Protein AF-A0AAI8TUD0-F1 (afdb_monomer)

Foldseek 3Di:
DVVVVVVVVVVVVVVVVVVVPPCPDPPPWPQDDWDADQQFTWGKTWDDQDPQRKIKMWTWGGDNNDTGIDIDIGHHDDDDDDD

Organism: Mycolicibacterium mageritense (NCBI:txid53462)

Solvent-accessible surface area (backbone atoms only — not comparable to full-atom values): 4904 Å² total; per-residue (Å²): 115,72,68,60,55,54,52,52,53,53,53,58,53,60,58,56,67,58,69,72,63,85,67,73,66,48,99,62,38,51,76,64,51,73,51,70,58,89,33,32,40,33,33,41,29,39,29,54,73,44,97,82,58,26,28,29,38,37,40,33,43,31,53,82,63,48,72,53,74,50,72,45,80,42,74,39,81,78,77,81,77,84,130

Secondary structure (DSSP, 8-state):
-HHHHHHHHHHHHHHHGGGGG-----TT-EEEEEEEETTEEEEEEEEEEPTTS-EEEEEEEEETTEEEEEEEEEPPPPPPPP-

InterPro domains:
  IPR056271 CDGP domain [PF24238] (31-75)

Nearest PDB structures (foldseek):
  8cht-assembly4_D  TM=3.118E-01  e=9.912E-01  Homo sapiens
  3en8-assembly1_A-2  TM=4.219E-01  e=3.297E+00  Paraburkholderia xenovorans LB400
  7wzg-assembly1_A  TM=6.104E-01  e=9.783E+00  Streptomyces sp.
  1y8c-assembly1_A  TM=4.761E-01  e=5.844E+00  Clostridium acetobutylicum ATCC 824
  4r80-assembly2_B  TM=3.870E-01  e=9.783E+00  synthetic construct

Sequence (83 aa):
MKALAAIAASAAVATLGIAGLTAAPPAHADGCGNVVVWGNGGGQCDGPFYPDGSFQRCTTVYVLGFGGTNCYLVPPPAPPLPA

Radius of gyration: 19.34 Å; Cα contacts (8 Å, |Δi|>4): 114; chains: 1; bounding box: 72×26×34 Å

pLDDT: mean 75.38, std 17.87, range [44.84, 93.44]

Structure (mmCIF, N/CA/C/O backbone):
data_AF-A0AAI8TUD0-F1
#
_entry.id   AF-A0AAI8TUD0-F1
#
loop_
_atom_site.group_PDB
_atom_site.id
_atom_site.type_symbol
_atom_site.label_atom_id
_atom_site.label_alt_id
_atom_site.label_comp_id
_atom_site.label_asym_id
_atom_site.label_entity_id
_atom_site.label_seq_id
_atom_site.pdbx_PDB_ins_code
_atom_site.Cartn_x
_atom_site.Cartn_y
_atom_site.Cartn_z
_atom_site.occupancy
_atom_site.B_iso_or_equiv
_atom_site.auth_seq_id
_atom_site.auth_comp_id
_atom_site.auth_asym_id
_atom_site.auth_atom_id
_atom_site.pdbx_PDB_model_num
ATOM 1 N N . MET A 1 1 ? 39.850 13.521 -16.971 1.00 49.03 1 MET A N 1
ATOM 2 C CA . MET A 1 1 ? 39.207 14.325 -15.901 1.00 49.03 1 MET A CA 1
ATOM 3 C C . MET A 1 1 ? 37.740 14.670 -16.187 1.00 49.03 1 MET A C 1
ATOM 5 O O . MET A 1 1 ? 36.933 14.527 -15.286 1.00 49.03 1 MET A O 1
ATOM 9 N N . LYS A 1 2 ? 37.348 15.035 -17.421 1.00 50.06 2 LYS A N 1
ATOM 10 C CA . LYS A 1 2 ? 35.938 15.330 -17.778 1.00 50.06 2 LYS A CA 1
ATOM 11 C C . LYS A 1 2 ? 34.968 14.140 -17.644 1.00 50.06 2 LYS A C 1
ATOM 13 O O . LYS A 1 2 ? 33.842 14.321 -17.201 1.00 50.06 2 LYS A O 1
ATOM 18 N N . ALA A 1 3 ? 35.418 12.927 -17.974 1.00 52.12 3 ALA A N 1
ATOM 19 C CA . ALA A 1 3 ? 34.594 11.715 -17.882 1.00 52.12 3 ALA A CA 1
ATOM 20 C C . ALA A 1 3 ? 34.243 11.325 -16.432 1.00 52.12 3 ALA A C 1
ATOM 22 O O . ALA A 1 3 ? 33.143 10.856 -16.170 1.00 52.12 3 ALA A O 1
ATOM 23 N N . LEU A 1 4 ? 35.143 11.591 -15.478 1.00 54.03 4 LEU A N 1
ATOM 24 C CA . LEU A 1 4 ? 34.906 11.331 -14.052 1.00 54.03 4 LEU A CA 1
ATOM 25 C C . LEU A 1 4 ? 33.813 12.249 -13.485 1.00 54.03 4 LEU A C 1
ATOM 27 O O . LEU A 1 4 ? 33.001 11.807 -12.680 1.00 54.03 4 LEU A O 1
ATOM 31 N N . ALA A 1 5 ? 33.746 13.498 -13.959 1.00 55.47 5 ALA A N 1
ATOM 32 C CA . ALA A 1 5 ? 32.697 14.441 -13.577 1.00 55.47 5 ALA A CA 1
ATOM 33 C C . ALA A 1 5 ? 31.316 14.034 -14.125 1.00 55.47 5 ALA A C 1
ATOM 35 O O . ALA A 1 5 ? 30.316 14.190 -13.433 1.00 55.47 5 ALA A O 1
ATOM 36 N N . ALA A 1 6 ? 31.261 13.460 -15.332 1.00 54.12 6 ALA A N 1
ATOM 37 C CA . ALA A 1 6 ? 30.018 12.950 -15.913 1.00 54.12 6 ALA A CA 1
ATOM 38 C C . ALA A 1 6 ? 29.489 11.714 -15.160 1.00 54.12 6 ALA A C 1
ATOM 40 O O . ALA A 1 6 ? 28.293 11.627 -14.895 1.00 54.12 6 ALA A O 1
ATOM 41 N N . ILE A 1 7 ? 30.382 10.807 -14.746 1.00 59.00 7 ILE A N 1
ATOM 42 C CA . ILE A 1 7 ? 30.023 9.621 -13.950 1.00 59.00 7 ILE A CA 1
ATOM 43 C C . ILE A 1 7 ? 29.541 10.030 -12.549 1.00 59.00 7 ILE A C 1
ATOM 45 O O . ILE A 1 7 ? 28.516 9.534 -12.078 1.00 59.00 7 ILE A O 1
ATOM 49 N N . ALA A 1 8 ? 30.223 10.986 -11.908 1.00 55.00 8 ALA A N 1
ATOM 50 C CA . ALA A 1 8 ? 29.802 11.539 -10.621 1.00 55.00 8 ALA A CA 1
ATOM 51 C C . ALA A 1 8 ? 28.436 12.247 -10.707 1.00 55.00 8 ALA A C 1
ATOM 53 O O . ALA A 1 8 ? 27.606 12.088 -9.814 1.00 55.00 8 ALA A O 1
ATOM 54 N N . ALA A 1 9 ? 28.165 12.959 -11.807 1.00 54.00 9 ALA A N 1
ATOM 55 C CA . ALA A 1 9 ? 26.869 13.591 -12.046 1.00 54.00 9 ALA A CA 1
ATOM 56 C C . ALA A 1 9 ? 25.743 12.558 -12.235 1.00 54.00 9 ALA A C 1
ATOM 58 O O . ALA A 1 9 ? 24.667 12.723 -11.667 1.00 54.00 9 ALA A O 1
ATOM 59 N N . SER A 1 10 ? 25.987 11.455 -12.955 1.00 53.28 10 SER A N 1
ATOM 60 C CA . SER A 1 10 ? 24.996 10.376 -13.096 1.00 53.28 10 SER A CA 1
ATOM 61 C C . SER A 1 10 ? 24.747 9.605 -11.794 1.00 53.28 10 SER A C 1
ATOM 63 O O . SER A 1 10 ? 23.610 9.230 -11.514 1.00 53.28 10 SER A O 1
ATOM 65 N N . ALA A 1 11 ? 25.775 9.419 -10.961 1.00 51.34 11 ALA A N 1
ATOM 66 C CA . ALA A 1 11 ? 25.631 8.771 -9.658 1.00 51.34 11 ALA A CA 1
ATOM 67 C C . ALA A 1 11 ? 24.824 9.632 -8.668 1.00 51.34 11 ALA A C 1
ATOM 69 O O . ALA A 1 11 ? 24.026 9.095 -7.904 1.00 51.34 11 ALA A O 1
ATOM 70 N N . ALA A 1 12 ? 24.970 10.960 -8.723 1.00 48.75 12 ALA A N 1
ATOM 71 C CA . ALA A 1 12 ? 24.199 11.889 -7.894 1.00 48.75 12 ALA A CA 1
ATOM 72 C C . ALA A 1 12 ? 22.707 11.963 -8.281 1.00 48.75 12 ALA A C 1
ATOM 74 O O . ALA A 1 12 ? 21.862 12.233 -7.432 1.00 48.75 12 ALA A O 1
ATOM 75 N N . VAL A 1 13 ? 22.357 11.693 -9.544 1.00 51.91 13 VAL A N 1
ATOM 76 C CA . VAL A 1 13 ? 20.949 11.597 -9.975 1.00 51.91 13 VAL A CA 1
ATOM 77 C C . VAL A 1 13 ? 20.340 10.247 -9.586 1.00 51.91 13 VAL A C 1
ATOM 79 O O . VAL A 1 13 ? 19.177 10.190 -9.193 1.00 51.91 13 VAL A O 1
ATOM 82 N N . ALA A 1 14 ? 21.125 9.165 -9.608 1.00 50.62 14 ALA A N 1
ATOM 83 C CA . ALA A 1 14 ? 20.661 7.849 -9.167 1.00 50.62 14 ALA A CA 1
ATOM 84 C C . ALA A 1 14 ? 20.304 7.814 -7.666 1.00 50.62 14 ALA A C 1
ATOM 86 O O . ALA A 1 14 ? 19.368 7.119 -7.277 1.00 50.62 14 ALA A O 1
ATOM 87 N N . THR A 1 15 ? 20.985 8.598 -6.822 1.00 48.25 15 THR A N 1
ATOM 88 C CA . THR A 1 15 ? 20.668 8.694 -5.386 1.00 48.25 15 THR A CA 1
ATOM 89 C C . THR A 1 15 ? 19.457 9.579 -5.082 1.00 48.25 15 THR A C 1
ATOM 91 O O . THR A 1 15 ? 18.804 9.366 -4.064 1.00 48.25 15 THR A O 1
ATOM 94 N N . LEU A 1 16 ? 19.074 10.504 -5.971 1.00 49.75 16 LEU A N 1
ATOM 95 C CA . LEU A 1 16 ? 17.811 11.250 -5.855 1.00 49.75 16 LEU A CA 1
ATOM 96 C C . LEU A 1 16 ? 16.579 10.374 -6.132 1.00 49.75 16 LEU A C 1
ATOM 98 O O . LEU A 1 16 ? 15.491 10.698 -5.666 1.00 49.75 16 LEU A O 1
ATOM 102 N N . GLY A 1 17 ? 16.736 9.224 -6.798 1.00 45.78 17 GLY A N 1
ATOM 103 C CA . GLY A 1 17 ? 15.675 8.213 -6.913 1.00 45.78 17 GLY A CA 1
ATOM 104 C C . GLY A 1 17 ? 15.286 7.568 -5.574 1.00 45.78 17 GLY A C 1
ATOM 105 O O . GLY A 1 17 ? 14.222 6.968 -5.461 1.00 45.78 17 GLY A O 1
ATOM 106 N N . ILE A 1 18 ? 16.113 7.738 -4.537 1.00 48.81 18 ILE A N 1
ATOM 107 C CA . ILE A 1 18 ? 15.831 7.307 -3.162 1.00 48.81 18 ILE A CA 1
ATOM 108 C C . ILE A 1 18 ? 14.959 8.358 -2.435 1.00 48.81 18 ILE A C 1
ATOM 110 O O . ILE A 1 18 ? 14.380 8.081 -1.392 1.00 48.81 18 ILE A O 1
ATOM 114 N N . ALA A 1 19 ? 14.735 9.549 -3.007 1.00 44.84 19 ALA A N 1
ATOM 115 C CA . ALA A 1 19 ? 13.780 10.524 -2.464 1.00 44.84 19 ALA A CA 1
ATOM 116 C C . ALA A 1 19 ? 12.303 10.073 -2.566 1.00 44.84 19 ALA A C 1
ATOM 118 O O . ALA A 1 19 ? 11.409 10.803 -2.154 1.00 44.84 19 ALA A O 1
ATOM 119 N N . GLY A 1 20 ? 12.036 8.854 -3.052 1.00 45.78 20 GLY A N 1
ATOM 120 C CA . GLY A 1 20 ? 10.744 8.176 -2.913 1.00 45.78 20 GLY A CA 1
ATOM 121 C C . GLY A 1 20 ? 10.437 7.654 -1.499 1.00 45.78 20 GLY A C 1
ATOM 122 O O . GLY A 1 20 ? 9.406 7.020 -1.307 1.00 45.78 20 GLY A O 1
ATOM 123 N N . LEU A 1 21 ? 11.291 7.904 -0.497 1.00 46.44 21 LEU A N 1
ATOM 124 C CA . LEU A 1 21 ? 11.038 7.515 0.900 1.00 46.44 21 LEU A CA 1
ATOM 125 C C . LEU A 1 21 ? 9.971 8.353 1.632 1.00 46.44 21 LEU A C 1
ATOM 127 O O . LEU A 1 21 ? 9.668 8.060 2.787 1.00 46.44 21 LEU A O 1
ATOM 131 N N . THR A 1 22 ? 9.346 9.357 1.013 1.00 49.12 22 THR A N 1
ATOM 132 C CA . THR A 1 22 ? 8.274 10.132 1.669 1.00 49.12 22 THR A CA 1
ATOM 133 C C . THR A 1 22 ? 6.888 9.561 1.389 1.00 49.12 22 THR A C 1
ATOM 135 O O . THR A 1 22 ? 6.000 10.237 0.882 1.00 49.12 22 THR A O 1
ATOM 138 N N . ALA A 1 23 ? 6.711 8.300 1.746 1.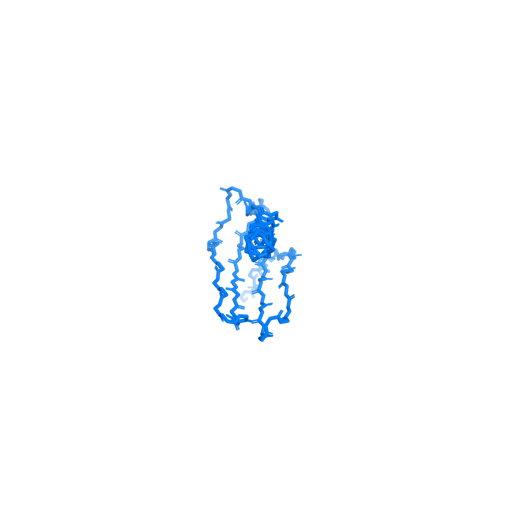00 52.25 23 ALA A N 1
ATOM 139 C CA . ALA A 1 23 ? 5.445 7.763 2.213 1.00 52.25 23 ALA A CA 1
ATOM 140 C C . ALA A 1 23 ? 5.814 6.574 3.092 1.00 52.25 23 ALA A C 1
ATOM 142 O O . ALA A 1 23 ? 5.598 5.428 2.710 1.00 52.25 23 ALA A O 1
ATOM 143 N N . ALA A 1 24 ? 6.475 6.838 4.229 1.00 48.78 24 ALA A N 1
ATOM 144 C CA . ALA A 1 24 ? 6.549 5.835 5.281 1.00 48.78 24 ALA A CA 1
ATOM 145 C C . ALA A 1 24 ? 5.099 5.406 5.527 1.00 48.78 24 ALA A C 1
ATOM 147 O O . ALA A 1 24 ? 4.291 6.260 5.915 1.00 48.78 24 ALA A O 1
ATOM 148 N N . PRO A 1 25 ? 4.730 4.151 5.214 1.00 54.09 25 PRO A N 1
ATOM 149 C CA . PRO A 1 25 ? 3.393 3.705 5.510 1.00 54.09 25 PRO A CA 1
ATOM 150 C C . PRO A 1 25 ? 3.159 3.905 7.003 1.00 54.09 25 PRO A C 1
ATOM 152 O O . PRO A 1 25 ? 4.125 3.847 7.778 1.00 54.09 25 PRO A O 1
ATOM 155 N N . PRO A 1 26 ? 1.917 4.165 7.430 1.00 56.75 26 PRO A N 1
ATOM 156 C CA . PRO A 1 26 ? 1.627 4.206 8.851 1.00 56.75 26 PRO A CA 1
ATOM 157 C C . PRO A 1 26 ? 2.233 2.955 9.495 1.00 56.75 26 PRO A C 1
ATOM 159 O O . PRO A 1 26 ? 2.162 1.873 8.920 1.00 56.75 26 PRO A O 1
ATOM 162 N N . ALA A 1 27 ? 2.860 3.088 10.666 1.00 53.78 27 ALA A N 1
ATOM 163 C CA . ALA A 1 27 ? 3.569 1.990 11.344 1.00 53.78 27 ALA A CA 1
ATOM 164 C C . ALA A 1 27 ? 2.673 0.764 11.676 1.00 53.78 27 ALA A C 1
ATOM 166 O O . ALA A 1 27 ? 3.155 -0.232 12.205 1.00 53.78 27 ALA A O 1
ATOM 167 N N . HIS A 1 28 ? 1.385 0.844 11.324 1.00 58.34 28 HIS A N 1
ATOM 168 C CA . HIS A 1 28 ? 0.349 -0.183 11.352 1.00 58.34 28 HIS A CA 1
ATOM 169 C C . HIS A 1 28 ? -0.357 -0.292 9.989 1.00 58.34 28 HIS A C 1
ATOM 171 O O . HIS A 1 28 ? -1.584 -0.229 9.914 1.00 58.34 28 HIS A O 1
ATOM 177 N N . ALA A 1 29 ? 0.414 -0.352 8.905 1.00 64.88 29 ALA A N 1
ATOM 178 C CA . ALA A 1 29 ? -0.127 -0.591 7.580 1.00 64.88 29 ALA A CA 1
ATOM 179 C C . ALA A 1 29 ? -0.092 -2.092 7.270 1.00 64.88 29 ALA A C 1
ATOM 181 O O . ALA A 1 29 ? 0.986 -2.678 7.138 1.00 64.88 29 ALA A O 1
ATOM 182 N N . ASP A 1 30 ? -1.263 -2.707 7.158 1.00 71.19 30 ASP A N 1
ATOM 183 C CA . ASP A 1 30 ? -1.401 -4.077 6.686 1.00 71.19 30 ASP A CA 1
ATOM 184 C C . ASP A 1 30 ? -1.236 -4.140 5.165 1.00 71.19 30 ASP A C 1
ATOM 186 O O . ASP A 1 30 ? -1.587 -3.224 4.415 1.00 71.19 30 ASP A O 1
ATOM 190 N N . GLY A 1 31 ? -0.659 -5.251 4.703 1.00 72.31 31 GLY A N 1
ATOM 191 C CA . GLY A 1 31 ? -0.520 -5.539 3.276 1.00 72.31 31 GLY A CA 1
ATOM 192 C C . GLY A 1 31 ? 0.430 -4.611 2.518 1.00 72.31 31 GLY A C 1
ATOM 193 O O . GLY A 1 31 ? 0.402 -4.619 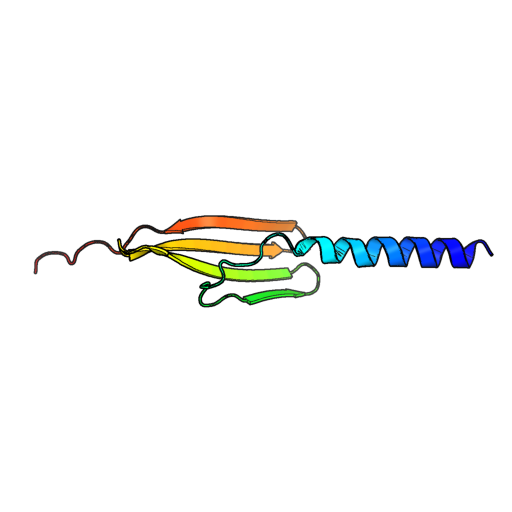1.291 1.00 72.31 31 GLY A O 1
ATOM 194 N N . CYS A 1 32 ? 1.276 -3.838 3.207 1.00 81.69 32 CYS A N 1
ATOM 195 C CA . CYS A 1 32 ? 2.151 -2.877 2.548 1.00 81.69 32 CYS A CA 1
ATOM 196 C C . CYS A 1 32 ? 3.243 -3.528 1.700 1.00 81.69 32 CYS A C 1
ATOM 198 O O . CYS A 1 32 ? 4.273 -3.982 2.201 1.00 81.69 32 CYS A O 1
ATOM 200 N N . GLY A 1 33 ? 3.048 -3.482 0.387 1.00 81.44 33 GLY A N 1
ATOM 201 C CA . GLY A 1 33 ? 4.043 -3.888 -0.591 1.00 81.44 33 GLY A CA 1
ATOM 202 C C . GLY A 1 33 ? 3.838 -3.141 -1.896 1.00 81.44 33 GLY A C 1
ATOM 203 O O . GLY A 1 33 ? 2.728 -3.091 -2.412 1.00 81.44 33 GLY A O 1
ATOM 204 N N . ASN A 1 34 ? 4.916 -2.570 -2.432 1.00 84.56 34 ASN A N 1
ATOM 205 C CA . ASN A 1 34 ? 4.933 -1.956 -3.754 1.00 84.56 34 ASN A CA 1
ATOM 206 C C . ASN A 1 34 ? 6.121 -2.506 -4.535 1.00 84.56 34 ASN A C 1
ATOM 208 O O . ASN A 1 34 ? 7.247 -2.515 -4.038 1.00 84.56 34 ASN A O 1
ATOM 212 N N . VAL A 1 35 ? 5.876 -2.939 -5.767 1.00 86.69 35 VAL A N 1
ATOM 213 C CA . VAL A 1 35 ? 6.927 -3.366 -6.689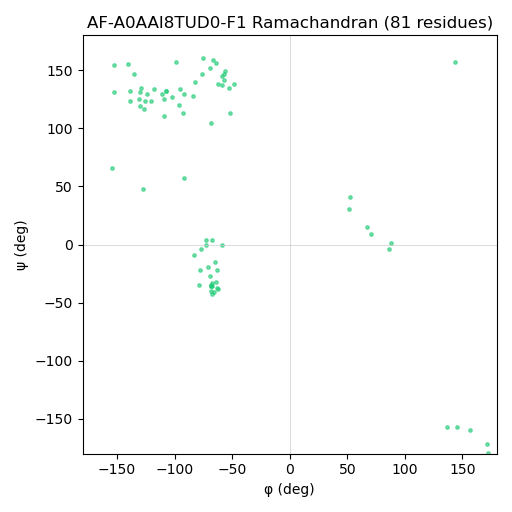 1.00 86.69 35 VAL A CA 1
ATOM 214 C C . VAL A 1 35 ? 6.718 -2.684 -8.029 1.00 86.69 35 VAL A C 1
ATOM 216 O O . VAL A 1 35 ? 5.645 -2.766 -8.618 1.00 86.69 35 VAL A O 1
ATOM 219 N N . VAL A 1 36 ? 7.750 -1.997 -8.510 1.00 87.62 36 VAL A N 1
ATOM 220 C CA . VAL A 1 36 ? 7.751 -1.357 -9.827 1.00 87.62 36 VAL A CA 1
ATOM 221 C C . VAL A 1 36 ? 8.986 -1.838 -10.571 1.00 87.62 36 VAL A C 1
ATOM 223 O O . VAL A 1 36 ? 10.113 -1.593 -10.149 1.00 87.62 36 VAL A O 1
ATOM 226 N N . VAL A 1 37 ? 8.771 -2.537 -11.681 1.00 88.31 37 VAL A N 1
ATOM 227 C CA . VAL A 1 37 ? 9.826 -3.086 -12.535 1.00 88.31 37 VAL A CA 1
ATOM 228 C C . VAL A 1 37 ? 9.666 -2.479 -13.918 1.00 88.31 37 VAL A C 1
ATOM 230 O O . VAL A 1 37 ? 8.598 -2.566 -14.518 1.00 88.31 37 VAL 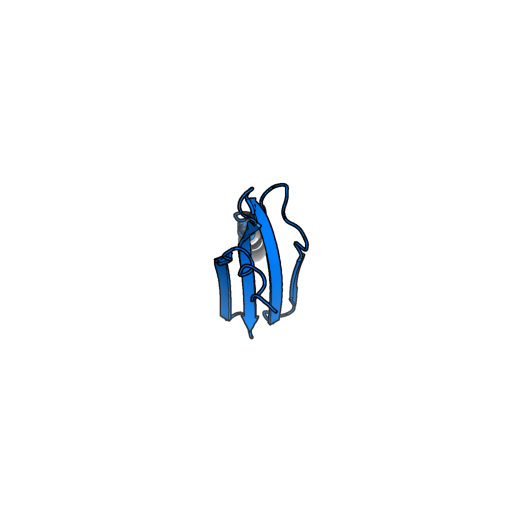A O 1
ATOM 233 N N . TRP A 1 38 ? 10.719 -1.832 -14.428 1.00 89.44 38 TRP A N 1
ATOM 234 C CA . TRP A 1 38 ? 10.682 -1.169 -15.741 1.00 89.44 38 TRP A CA 1
ATOM 235 C C . TRP A 1 38 ? 9.493 -0.200 -15.902 1.00 89.44 38 TRP A C 1
ATOM 237 O O . TRP A 1 38 ? 8.825 -0.168 -16.933 1.00 89.44 38 TRP A O 1
ATOM 247 N N . GLY A 1 39 ? 9.188 0.564 -14.848 1.00 87.19 39 GLY A N 1
ATOM 248 C CA . GLY A 1 39 ? 8.082 1.526 -14.845 1.00 87.19 39 GLY A CA 1
ATOM 249 C C . GLY A 1 39 ? 6.685 0.896 -14.841 1.00 87.19 39 GLY A C 1
ATOM 250 O O . GLY A 1 39 ? 5.706 1.615 -15.009 1.00 87.19 39 GLY A O 1
ATOM 251 N N . ASN A 1 40 ? 6.576 -0.420 -14.659 1.00 88.75 40 ASN A N 1
ATOM 252 C CA . ASN A 1 40 ? 5.305 -1.122 -14.554 1.00 88.75 40 ASN A CA 1
ATOM 253 C C . ASN A 1 40 ? 5.184 -1.787 -13.189 1.00 88.75 40 ASN A C 1
ATOM 255 O O . ASN A 1 40 ? 6.112 -2.443 -12.717 1.00 88.75 40 ASN A O 1
ATOM 259 N N . GLY A 1 41 ? 4.027 -1.623 -12.566 1.00 90.94 41 GLY A N 1
ATOM 260 C CA . GLY A 1 41 ? 3.722 -2.243 -11.290 1.00 90.94 41 GLY A CA 1
ATOM 261 C C . GLY A 1 41 ? 3.040 -1.271 -10.350 1.00 90.94 41 GLY A C 1
ATOM 262 O O . GLY A 1 41 ? 2.411 -0.303 -10.770 1.00 90.94 41 GLY A O 1
ATOM 263 N N . GLY A 1 42 ? 3.135 -1.550 -9.066 1.00 91.75 42 GLY A N 1
ATOM 264 C CA . GLY A 1 42 ? 2.367 -0.848 -8.067 1.00 91.75 42 GLY A CA 1
ATOM 265 C C . GLY A 1 42 ? 2.201 -1.682 -6.818 1.00 91.75 42 GLY A C 1
ATOM 266 O O . GLY A 1 42 ? 2.958 -2.624 -6.565 1.00 91.75 42 GLY A O 1
ATOM 267 N N . GLY A 1 43 ? 1.196 -1.315 -6.046 1.00 91.06 43 GLY A N 1
ATOM 268 C CA . GLY A 1 43 ? 0.922 -1.952 -4.782 1.00 91.06 43 GLY A CA 1
ATOM 269 C C . GLY A 1 43 ? -0.154 -1.240 -3.994 1.00 91.06 43 GLY A C 1
ATOM 270 O O . GLY A 1 43 ? -0.745 -0.250 -4.435 1.00 91.06 43 GLY A O 1
ATOM 271 N N . GLN A 1 44 ? -0.414 -1.800 -2.826 1.00 90.75 44 GLN A N 1
ATOM 272 C CA . GLN A 1 44 ? -1.453 -1.359 -1.918 1.00 90.75 44 GLN A CA 1
ATOM 273 C C . GLN A 1 44 ? -0.877 -1.318 -0.511 1.00 90.75 44 GLN A C 1
ATOM 275 O O . GLN A 1 44 ? -0.025 -2.128 -0.154 1.00 90.75 44 GLN A O 1
ATOM 280 N N . CYS A 1 45 ? -1.361 -0.369 0.271 1.00 89.88 45 CYS A N 1
ATOM 281 C CA . CYS A 1 45 ? -1.102 -0.250 1.691 1.00 89.88 45 CYS A CA 1
ATOM 282 C C . CYS A 1 45 ? -2.412 0.136 2.376 1.00 89.88 45 CYS A C 1
ATOM 284 O O . CYS A 1 45 ? -2.987 1.166 2.019 1.00 89.88 45 CYS A O 1
ATOM 286 N N . ASP A 1 46 ? -2.860 -0.661 3.344 1.00 91.19 46 ASP A N 1
ATOM 287 C CA . ASP A 1 46 ? -4.064 -0.387 4.128 1.00 91.19 46 ASP A CA 1
ATOM 288 C C . ASP A 1 46 ? -3.668 -0.001 5.554 1.00 91.19 46 ASP A C 1
ATOM 290 O O . ASP A 1 46 ? -2.942 -0.723 6.222 1.00 91.19 46 ASP A O 1
ATOM 294 N N . GLY A 1 47 ? -4.119 1.151 6.027 1.00 87.12 47 GLY A N 1
ATOM 295 C CA . GLY A 1 47 ? -3.836 1.694 7.349 1.00 87.12 47 GLY A CA 1
ATOM 296 C C . GLY A 1 47 ? -3.689 3.222 7.310 1.00 87.12 47 GLY A C 1
ATOM 297 O O . GLY A 1 47 ? -3.358 3.770 6.257 1.00 87.12 47 GLY A O 1
ATOM 298 N N . PRO A 1 48 ? -3.887 3.930 8.440 1.00 87.94 48 PRO A N 1
ATOM 299 C CA . PRO A 1 48 ? -4.294 3.400 9.744 1.00 87.94 48 PRO A CA 1
ATOM 300 C C . PRO A 1 48 ? -5.745 2.899 9.747 1.00 87.94 48 PRO A C 1
ATOM 302 O O . PRO A 1 48 ? -6.579 3.388 8.985 1.00 87.94 48 PRO A O 1
ATOM 305 N N . PHE A 1 49 ? -6.027 1.928 10.617 1.00 87.44 49 PHE A N 1
ATOM 306 C CA . PHE A 1 49 ? -7.376 1.428 10.887 1.00 87.44 49 PHE A CA 1
ATOM 307 C C . PHE A 1 49 ? -7.985 2.201 12.057 1.00 87.44 49 PHE A C 1
ATOM 309 O O . PHE A 1 49 ? -7.358 2.346 13.108 1.00 87.44 49 PHE A O 1
ATOM 316 N N . TYR A 1 50 ? -9.200 2.705 11.875 1.00 88.69 50 TYR A N 1
ATOM 317 C CA . TYR A 1 50 ? -9.906 3.513 12.860 1.00 88.69 50 TYR A CA 1
ATOM 318 C C . TYR A 1 50 ? -10.925 2.670 13.650 1.00 88.69 50 TYR A C 1
ATOM 320 O O . TYR A 1 50 ? -11.391 1.636 13.163 1.00 88.69 50 TYR A O 1
ATOM 328 N N . PRO A 1 51 ? -11.316 3.098 14.869 1.00 89.06 51 PRO A N 1
ATOM 329 C CA . PRO A 1 51 ? -12.258 2.350 15.710 1.00 89.06 51 PRO A CA 1
ATOM 330 C C . PRO A 1 51 ? -13.664 2.184 15.120 1.00 89.06 51 PRO A C 1
ATOM 332 O O . PRO A 1 51 ? -14.394 1.288 15.532 1.00 89.06 51 PRO A O 1
ATOM 335 N N . ASP A 1 52 ? -14.056 3.046 14.182 1.00 88.31 52 ASP A N 1
ATOM 336 C CA . ASP A 1 52 ? -15.333 2.959 13.470 1.00 88.31 52 ASP A CA 1
ATOM 337 C C . ASP A 1 52 ? -15.331 1.883 12.369 1.00 88.31 52 ASP A C 1
ATOM 339 O O . ASP A 1 52 ? -16.367 1.639 11.758 1.00 88.31 52 ASP A O 1
ATO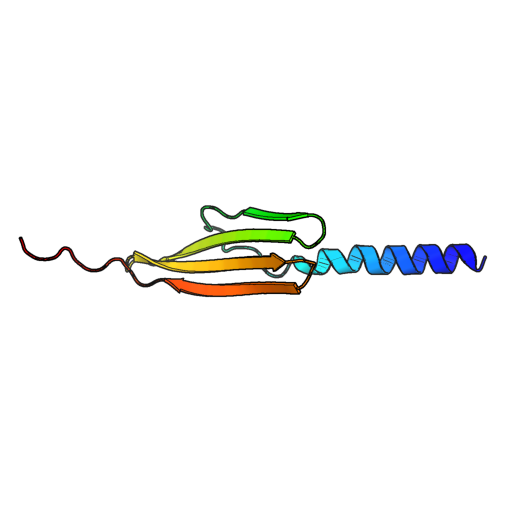M 343 N N . GLY A 1 53 ? -14.188 1.228 12.129 1.00 88.38 53 GLY A N 1
ATOM 344 C CA . GLY A 1 53 ? -13.990 0.235 11.074 1.00 88.38 53 GLY A CA 1
ATOM 345 C C . GLY A 1 53 ? -13.568 0.835 9.731 1.00 88.38 53 GLY A C 1
ATOM 346 O O . GLY A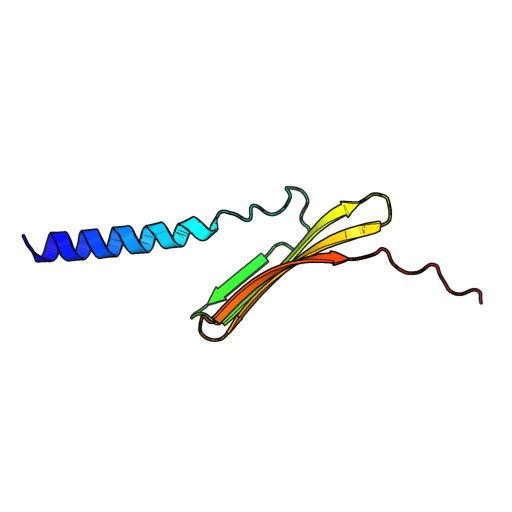 1 53 ? -13.395 0.087 8.768 1.00 88.38 53 GLY A O 1
ATOM 347 N N . SER A 1 54 ? -13.401 2.159 9.645 1.00 91.12 54 SER A N 1
ATOM 348 C CA . SER A 1 54 ? -12.803 2.803 8.476 1.00 91.12 54 SER A CA 1
ATOM 349 C C . SER A 1 54 ? -11.287 2.605 8.458 1.00 91.12 54 SER A C 1
ATOM 351 O O . SER A 1 54 ? -10.657 2.315 9.478 1.00 91.12 54 SER A O 1
ATOM 353 N N . PHE A 1 55 ? -10.672 2.767 7.290 1.00 91.56 55 PHE A N 1
ATOM 354 C CA . PHE A 1 55 ? -9.216 2.761 7.164 1.00 91.56 55 PHE A CA 1
ATOM 355 C C . PHE A 1 55 ? -8.757 3.587 5.977 1.00 91.56 55 PHE A C 1
ATOM 357 O O . PHE A 1 55 ? -9.488 3.766 5.005 1.00 91.56 55 PHE A O 1
ATOM 364 N N . GLN A 1 56 ? -7.533 4.096 6.036 1.00 91.94 56 GLN A N 1
ATOM 365 C CA . GLN A 1 56 ? -6.921 4.724 4.870 1.00 91.94 56 GLN A CA 1
ATOM 366 C C . GLN A 1 56 ? -6.323 3.655 3.952 1.00 91.94 56 GLN A C 1
ATOM 368 O O . GLN A 1 56 ? -5.722 2.696 4.416 1.00 91.94 56 GL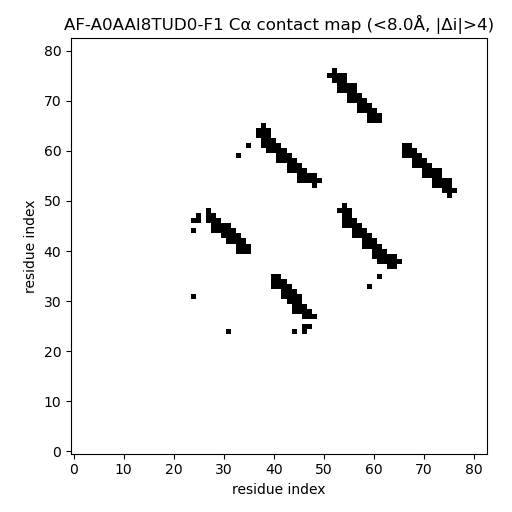N A O 1
ATOM 373 N N . ARG A 1 57 ? -6.478 3.825 2.642 1.00 91.94 57 ARG A N 1
ATOM 374 C CA . ARG A 1 57 ? -5.896 2.952 1.627 1.00 91.94 57 ARG A CA 1
ATOM 375 C C . ARG A 1 57 ? -5.087 3.757 0.632 1.00 91.94 57 ARG A C 1
ATOM 377 O O . ARG A 1 57 ? -5.616 4.675 0.010 1.00 91.94 57 ARG A O 1
ATOM 384 N N . CYS A 1 58 ? -3.819 3.398 0.484 1.00 91.94 58 CYS A N 1
ATOM 385 C CA . CYS A 1 58 ? -2.888 4.004 -0.455 1.00 91.94 58 CYS A CA 1
ATOM 386 C C . CYS A 1 58 ? -2.576 3.029 -1.590 1.00 91.94 58 CYS A C 1
ATOM 388 O O . CYS A 1 58 ? -1.881 2.035 -1.385 1.00 91.94 58 CYS A O 1
ATOM 390 N N . THR A 1 59 ? -3.059 3.343 -2.792 1.00 92.69 59 THR A N 1
ATOM 391 C CA . THR A 1 59 ? -2.807 2.562 -4.006 1.00 92.69 59 THR A CA 1
ATOM 392 C C . THR A 1 59 ? -1.749 3.252 -4.853 1.00 92.69 59 THR A C 1
ATOM 394 O O . THR A 1 59 ? -1.907 4.420 -5.209 1.00 92.69 59 THR A O 1
ATOM 397 N N . THR A 1 60 ? -0.698 2.525 -5.217 1.00 92.31 60 THR A N 1
ATOM 398 C CA . THR A 1 60 ? 0.311 2.971 -6.182 1.00 92.31 60 THR A CA 1
ATOM 399 C C . THR A 1 60 ? 0.129 2.212 -7.478 1.00 92.31 60 THR A C 1
ATOM 401 O O . THR A 1 60 ? 0.032 0.987 -7.459 1.00 92.31 60 THR A O 1
ATOM 404 N N . VAL A 1 61 ? 0.123 2.918 -8.604 1.00 93.44 61 VAL A N 1
ATOM 405 C CA . VAL A 1 61 ? 0.114 2.299 -9.933 1.00 93.44 61 VAL A CA 1
ATOM 406 C C . VAL A 1 61 ? 1.053 3.066 -10.844 1.00 93.44 61 VAL A C 1
ATOM 408 O O . VAL A 1 61 ? 0.969 4.288 -10.925 1.00 93.44 61 VAL A O 1
ATOM 411 N N . TYR A 1 62 ? 1.901 2.332 -11.555 1.00 93.44 62 TYR A N 1
ATOM 412 C CA . TYR A 1 62 ? 2.727 2.822 -12.646 1.00 93.44 62 TYR A CA 1
ATOM 413 C C . TYR A 1 62 ? 2.550 1.932 -13.875 1.00 93.44 62 TYR A C 1
ATOM 415 O O . TYR A 1 62 ? 2.584 0.703 -13.782 1.00 93.44 62 TYR A O 1
ATOM 423 N N . VAL A 1 63 ? 2.393 2.567 -15.034 1.00 91.25 63 VAL A N 1
ATOM 424 C CA . VAL A 1 63 ? 2.364 1.927 -16.349 1.00 91.25 63 VAL A CA 1
ATOM 425 C C . VAL A 1 63 ? 3.330 2.678 -17.253 1.00 91.25 63 VAL A C 1
ATOM 427 O O . VAL A 1 63 ? 3.169 3.877 -17.479 1.00 91.25 63 VAL A O 1
ATOM 430 N N . LEU A 1 64 ? 4.355 1.986 -17.755 1.00 93.25 64 LEU A N 1
ATOM 431 C CA . LEU A 1 64 ? 5.428 2.577 -18.572 1.00 93.25 64 LEU A CA 1
ATOM 432 C C . LEU A 1 64 ? 6.087 3.823 -17.936 1.00 93.25 64 LEU A C 1
ATOM 434 O O . LEU A 1 64 ? 6.540 4.724 -18.635 1.00 93.25 64 LEU A O 1
ATOM 438 N N . GLY A 1 65 ? 6.131 3.885 -16.605 1.00 87.06 65 GLY A N 1
ATOM 439 C CA . GLY A 1 65 ? 6.680 5.007 -15.840 1.00 87.06 65 GLY A CA 1
ATOM 440 C C . GLY A 1 65 ? 5.693 6.146 -15.571 1.00 87.06 65 GLY A C 1
ATOM 441 O O . GLY A 1 65 ? 6.032 7.061 -14.827 1.00 87.06 65 GLY A O 1
ATOM 442 N N . PHE A 1 66 ? 4.471 6.087 -16.104 1.00 90.00 66 PHE A N 1
ATOM 443 C CA . PHE A 1 66 ? 3.407 7.045 -15.808 1.00 90.00 66 PHE A CA 1
ATOM 444 C C . PHE A 1 66 ? 2.501 6.519 -14.703 1.00 90.00 66 PHE A C 1
ATOM 446 O O . PHE A 1 66 ? 2.069 5.368 -14.742 1.00 90.00 66 PHE A O 1
ATOM 453 N N . GLY A 1 67 ? 2.191 7.367 -13.727 1.00 91.12 67 GLY A N 1
ATOM 454 C CA . GLY A 1 67 ? 1.310 7.016 -12.623 1.0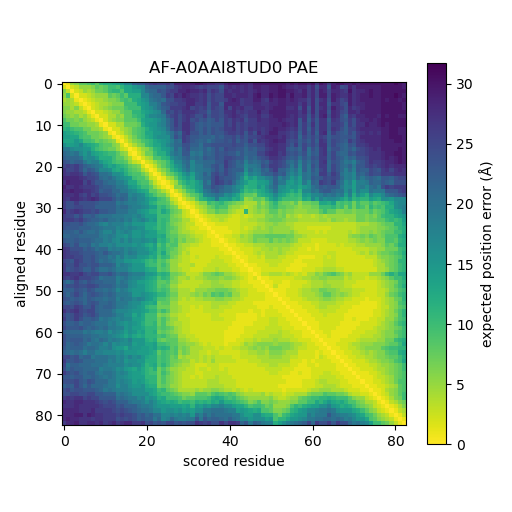0 91.12 67 GLY A CA 1
ATOM 455 C C . GLY A 1 67 ? 1.717 7.688 -11.319 1.00 91.12 67 GLY A C 1
ATOM 456 O O . GLY A 1 67 ? 2.376 8.729 -11.330 1.00 91.12 67 GLY A O 1
ATOM 457 N N . GLY A 1 68 ? 1.302 7.104 -10.200 1.00 89.12 68 GLY A N 1
ATOM 458 C CA . GLY A 1 68 ? 1.561 7.642 -8.873 1.00 89.12 68 GLY A CA 1
ATOM 459 C C . GLY A 1 68 ? 0.808 6.909 -7.771 1.00 89.12 68 GLY A C 1
ATOM 460 O O . GLY A 1 68 ? 0.174 5.876 -7.999 1.00 89.12 68 GLY A O 1
ATOM 461 N N . THR A 1 69 ? 0.882 7.479 -6.572 1.00 90.50 69 THR A N 1
ATOM 462 C CA . THR A 1 69 ? 0.225 6.967 -5.369 1.00 90.50 69 THR A CA 1
ATOM 463 C C . THR A 1 69 ? -0.952 7.855 -4.997 1.00 90.50 69 THR A C 1
ATOM 465 O O . THR A 1 69 ? -0.818 9.075 -4.937 1.00 90.50 69 THR A O 1
ATOM 468 N N . ASN A 1 70 ? -2.099 7.240 -4.719 1.00 91.44 70 ASN A N 1
ATOM 469 C CA . ASN A 1 70 ? -3.281 7.919 -4.204 1.00 91.44 70 ASN A CA 1
ATOM 470 C C . ASN A 1 70 ? -3.731 7.270 -2.904 1.00 91.44 70 ASN A C 1
ATOM 472 O O . ASN A 1 70 ? -3.920 6.057 -2.852 1.00 91.44 70 ASN A O 1
ATOM 476 N N . CYS A 1 71 ? -3.943 8.100 -1.886 1.00 91.44 71 CYS A N 1
ATOM 477 C CA . CYS A 1 71 ? -4.437 7.681 -0.585 1.00 91.44 71 CYS A CA 1
ATOM 478 C C . CYS A 1 71 ? -5.853 8.209 -0.367 1.00 91.44 71 CYS A C 1
ATOM 480 O O . CYS A 1 71 ? -6.102 9.403 -0.527 1.00 91.44 71 CYS A O 1
ATOM 482 N N . TYR A 1 72 ? -6.771 7.332 0.018 1.00 92.19 72 TYR A N 1
ATOM 483 C CA . TYR A 1 72 ? -8.174 7.666 0.246 1.00 92.19 72 TYR A CA 1
ATOM 484 C C . TYR A 1 72 ? -8.717 6.937 1.471 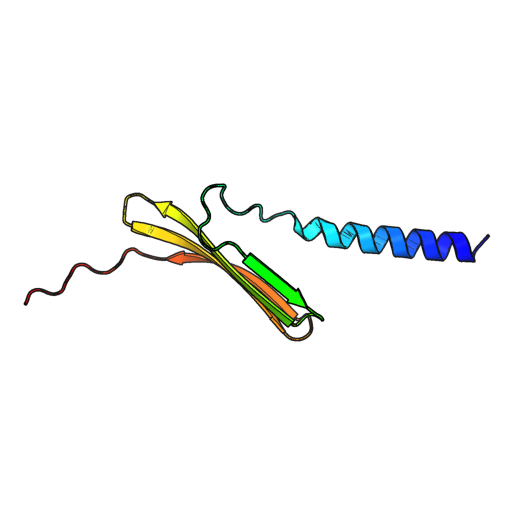1.00 92.19 72 TYR A C 1
ATOM 486 O O . TYR A 1 72 ? -8.200 5.898 1.873 1.00 92.19 72 TYR A O 1
ATOM 494 N N . LEU A 1 73 ? -9.754 7.505 2.084 1.00 92.69 73 LEU A N 1
ATOM 495 C CA . LEU A 1 73 ? -10.427 6.892 3.223 1.00 92.69 73 LEU A CA 1
ATOM 496 C C . LEU A 1 73 ? -11.466 5.886 2.717 1.00 92.69 73 LEU A C 1
ATOM 498 O O . LEU A 1 73 ? -12.313 6.225 1.889 1.00 92.69 73 LEU A O 1
ATOM 502 N N . VAL A 1 74 ? -11.403 4.658 3.217 1.00 92.75 74 VAL A N 1
ATOM 503 C CA . VAL A 1 74 ? -12.388 3.610 2.961 1.00 92.75 74 VAL A CA 1
ATOM 504 C C . VAL A 1 74 ? -13.381 3.611 4.121 1.00 92.75 74 VAL A C 1
ATOM 506 O O . VAL A 1 74 ? -12.958 3.430 5.266 1.00 92.75 74 VAL A O 1
ATOM 509 N N . PRO A 1 75 ? -14.680 3.836 3.859 1.00 91.94 75 PRO A N 1
ATOM 510 C CA . PRO A 1 75 ? -15.695 3.823 4.903 1.00 91.94 75 PRO A CA 1
ATOM 511 C C . PRO A 1 75 ? -15.868 2.412 5.484 1.00 91.94 75 PRO A C 1
ATOM 513 O O . PRO A 1 75 ? -15.531 1.425 4.820 1.00 91.94 75 PRO A O 1
ATOM 516 N N . PRO A 1 76 ? -16.418 2.298 6.704 1.00 90.31 76 PRO A N 1
ATOM 517 C CA . PRO A 1 76 ? -16.674 1.000 7.303 1.00 90.31 76 PRO A CA 1
ATOM 518 C C . PRO A 1 76 ? -17.715 0.206 6.498 1.00 90.31 76 PRO A C 1
ATOM 520 O O . PRO A 1 76 ? -18.530 0.797 5.778 1.00 90.31 76 PRO A O 1
ATOM 523 N N . PRO A 1 77 ? -17.712 -1.135 6.605 1.00 82.19 77 PRO A N 1
ATOM 524 C CA . PRO A 1 77 ? -18.726 -1.964 5.969 1.00 82.19 77 PRO A CA 1
ATOM 525 C C . PRO A 1 77 ? -20.129 -1.552 6.429 1.00 82.19 77 PRO A C 1
ATOM 527 O O . PRO A 1 77 ? -20.352 -1.229 7.597 1.00 82.19 77 PRO A O 1
ATOM 530 N N . ALA A 1 78 ? -21.080 -1.569 5.493 1.00 83.12 78 ALA A N 1
ATOM 531 C CA . ALA A 1 78 ? -22.472 -1.283 5.807 1.00 83.12 78 ALA A CA 1
ATOM 532 C C . ALA A 1 78 ? -22.995 -2.280 6.860 1.00 83.12 78 ALA A C 1
ATOM 534 O O . ALA A 1 78 ? -22.602 -3.453 6.837 1.00 83.12 78 ALA A O 1
ATOM 535 N N . PRO A 1 79 ? -23.885 -1.846 7.770 1.00 80.88 79 PRO A N 1
ATOM 536 C CA . PRO A 1 79 ? -24.524 -2.762 8.701 1.00 80.88 79 PRO A CA 1
ATOM 537 C C . PRO A 1 79 ? -25.249 -3.878 7.929 1.00 80.88 79 PRO A C 1
ATOM 539 O O . PRO A 1 79 ? -25.753 -3.625 6.828 1.00 80.88 79 PRO A O 1
ATOM 542 N N . PRO A 1 80 ? -25.313 -5.105 8.480 1.00 81.62 80 PRO A N 1
ATOM 543 C CA . PRO A 1 80 ? -26.043 -6.197 7.853 1.00 81.62 80 PRO A CA 1
ATOM 544 C C . PRO A 1 80 ? -27.477 -5.769 7.539 1.00 81.62 80 PRO A C 1
ATOM 546 O O . PRO A 1 80 ? -28.145 -5.165 8.383 1.00 81.62 80 PRO A O 1
ATOM 549 N N . LEU A 1 81 ? -27.952 -6.086 6.333 1.00 79.88 81 LEU A N 1
ATOM 550 C CA . LEU A 1 81 ? -29.363 -5.906 6.010 1.00 79.88 81 LEU A CA 1
ATOM 551 C C . LEU A 1 81 ? -30.199 -6.804 6.940 1.00 79.88 81 LEU A C 1
ATOM 553 O O . LEU A 1 81 ? -29.799 -7.949 7.179 1.00 79.88 81 LEU A O 1
ATOM 557 N N . PRO A 1 82 ? -31.330 -6.313 7.476 1.00 80.00 82 PRO A N 1
ATOM 558 C CA . PRO A 1 82 ? -32.252 -7.169 8.207 1.00 80.00 82 PRO A CA 1
ATOM 559 C C . PRO A 1 82 ? -32.738 -8.299 7.289 1.00 80.00 82 PRO A C 1
ATOM 561 O O . PRO A 1 82 ? -32.995 -8.063 6.106 1.00 80.00 82 PRO A O 1
ATOM 564 N N . ALA A 1 83 ? -32.784 -9.514 7.843 1.00 75.06 83 ALA A N 1
ATOM 565 C CA . ALA A 1 83 ? -33.215 -10.733 7.158 1.00 75.06 83 ALA A CA 1
ATOM 566 C C . ALA A 1 83 ? -34.697 -10.698 6.759 1.00 75.06 83 ALA A C 1
ATOM 568 O O . ALA A 1 83 ? -35.491 -10.068 7.498 1.00 75.06 83 ALA A O 1
#

Mean predicted aligned error: 13.0 Å